Protein AF-A0A662X1Y0-F1 (afdb_monomer_lite)

Secondary structure (DSSP, 8-state):
--PPP------TT-EETTEE-----S---GGGGSEEEETTTTSEEEEPTTEE-B-SSSSBP-SS----S--EESS---S-STTTGGGGSEEE--TTT--EEEPTTEESTTS-EE-

Radius of gyration: 18.12 Å; chains: 1; bounding box: 35×52×48 Å

Sequence (115 aa):
MSDGSSTLVAGGGDAIGEIVSVDGTKESEDCSGRGYCEEINFGRCDCFLGYTNSDGNGGASTFQFNRGDCGALSRIPVACLGDLQCSGHGTCSSDPSYRCACAEGWRSGDCSERI

Structure (mmCIF, N/CA/C/O backbone):
data_AF-A0A662X1Y0-F1
#
_entry.id   AF-A0A662X1Y0-F1
#
loop_
_atom_site.group_PDB
_atom_site.id
_atom_site.type_symbol
_atom_site.label_atom_id
_atom_site.label_alt_id
_atom_site.label_comp_id
_atom_site.label_asym_id
_atom_site.label_entity_id
_atom_site.label_seq_id
_atom_site.pdbx_PDB_ins_code
_atom_site.Cartn_x
_atom_site.Cartn_y
_atom_site.Cartn_z
_atom_site.occupancy
_atom_site.B_iso_or_equiv
_atom_site.auth_seq_id
_atom_site.auth_comp_id
_atom_site.auth_asym_id
_atom_site.auth_atom_id
_atom_site.pdbx_PDB_model_num
ATOM 1 N N . MET A 1 1 ? 13.391 39.565 -30.700 1.00 47.72 1 MET A N 1
ATOM 2 C CA . MET A 1 1 ? 12.341 38.579 -31.014 1.00 47.72 1 MET A CA 1
ATOM 3 C C . MET A 1 1 ? 12.452 37.534 -29.922 1.00 47.72 1 MET A C 1
ATOM 5 O O . MET A 1 1 ? 13.558 37.056 -29.726 1.00 47.72 1 MET A O 1
ATOM 9 N N . SER A 1 2 ? 11.419 37.340 -29.100 1.00 61.81 2 SER A N 1
ATOM 10 C CA . SER A 1 2 ? 11.468 36.314 -28.050 1.00 61.81 2 SER A CA 1
ATOM 11 C C . SER A 1 2 ? 11.151 34.976 -28.690 1.00 61.81 2 SER A C 1
ATOM 13 O O . SER A 1 2 ? 10.037 34.791 -29.178 1.00 61.81 2 SER A O 1
ATOM 15 N N . ASP A 1 3 ? 12.126 34.078 -28.705 1.00 68.12 3 ASP A N 1
ATOM 16 C CA . ASP A 1 3 ? 11.919 32.702 -29.130 1.00 68.12 3 ASP A CA 1
ATOM 17 C C . ASP A 1 3 ? 10.985 32.026 -28.115 1.00 68.12 3 ASP A C 1
ATOM 19 O O . ASP A 1 3 ? 11.250 32.006 -26.911 1.00 68.12 3 ASP A O 1
ATOM 23 N N . GLY A 1 4 ? 9.828 31.560 -28.586 1.00 71.69 4 GLY A N 1
ATOM 24 C CA . GLY A 1 4 ? 8.865 30.839 -27.758 1.00 71.69 4 GLY A CA 1
ATOM 25 C C . GLY A 1 4 ? 9.399 29.460 -27.370 1.00 71.69 4 GLY A C 1
ATOM 26 O O . GLY A 1 4 ? 10.034 28.786 -28.179 1.00 71.69 4 GLY A O 1
ATOM 27 N N . SER A 1 5 ? 9.125 29.028 -26.139 1.00 78.31 5 SER A N 1
ATOM 28 C CA . SER A 1 5 ? 9.441 27.670 -25.684 1.00 78.31 5 SER A CA 1
ATOM 29 C C . SER A 1 5 ? 8.426 26.676 -26.254 1.00 78.31 5 SER A C 1
ATOM 31 O O . SER A 1 5 ? 7.221 26.925 -26.192 1.00 78.31 5 SER A O 1
ATOM 33 N N . SER A 1 6 ? 8.903 25.563 -26.814 1.00 78.81 6 SER A N 1
ATOM 34 C CA . SER A 1 6 ? 8.059 24.489 -27.345 1.00 78.81 6 SER A CA 1
ATOM 35 C C . SER A 1 6 ? 8.061 23.308 -26.376 1.00 78.81 6 SER A C 1
ATOM 37 O O . SER A 1 6 ? 9.122 22.842 -25.963 1.00 78.81 6 SER A O 1
ATOM 39 N N . THR A 1 7 ? 6.874 22.843 -25.989 1.00 79.56 7 THR A N 1
ATOM 40 C CA . THR A 1 7 ? 6.673 21.710 -25.081 1.00 79.56 7 THR A CA 1
ATOM 41 C C . THR A 1 7 ? 6.180 20.497 -25.860 1.00 79.56 7 THR A C 1
ATOM 43 O O . THR A 1 7 ? 5.245 20.586 -26.652 1.00 79.56 7 THR A O 1
ATOM 46 N N . LEU A 1 8 ? 6.810 19.349 -25.621 1.00 76.94 8 LEU A N 1
ATOM 47 C CA . LEU A 1 8 ? 6.406 18.056 -26.168 1.00 76.94 8 LEU A CA 1
ATOM 48 C C . LEU A 1 8 ? 5.824 17.227 -25.022 1.00 76.94 8 LEU A C 1
ATOM 50 O O . LEU A 1 8 ? 6.455 17.099 -23.974 1.00 76.94 8 LEU A O 1
ATOM 54 N N . VAL A 1 9 ? 4.616 16.699 -25.211 1.00 78.69 9 VAL A N 1
ATOM 55 C CA . VAL A 1 9 ? 3.912 15.857 -24.234 1.00 78.69 9 VAL A CA 1
ATOM 56 C C . VAL A 1 9 ? 3.584 14.534 -24.915 1.00 78.69 9 VAL A C 1
ATOM 58 O O . VAL A 1 9 ? 3.039 14.538 -26.015 1.00 78.69 9 VAL A O 1
ATOM 61 N N . ALA A 1 10 ? 3.910 13.423 -24.260 1.00 77.06 10 ALA A N 1
ATOM 62 C CA . ALA A 1 10 ? 3.547 12.073 -24.679 1.00 77.06 10 ALA A CA 1
ATOM 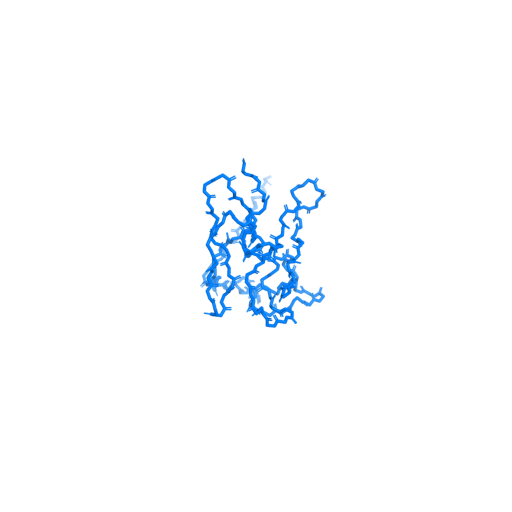63 C C . ALA A 1 10 ? 2.916 11.324 -23.498 1.00 77.06 10 ALA A C 1
ATOM 65 O O . ALA A 1 10 ? 3.269 11.576 -22.345 1.00 77.06 10 ALA A O 1
ATOM 66 N N . GLY A 1 11 ? 1.980 10.420 -23.783 1.00 78.00 11 GLY A N 1
ATOM 67 C CA . GLY A 1 11 ? 1.306 9.573 -22.798 1.00 78.00 11 GLY A CA 1
ATOM 68 C C . GLY A 1 11 ? 0.835 8.269 -23.441 1.00 78.00 11 GLY A C 1
ATOM 69 O O . GLY A 1 11 ? 0.905 8.134 -24.660 1.00 78.00 11 GLY A O 1
ATOM 70 N N . GLY A 1 12 ? 0.383 7.303 -22.639 1.00 73.00 12 GLY A N 1
ATOM 71 C CA . GLY A 1 12 ? -0.149 6.036 -23.153 1.00 73.00 12 GLY A CA 1
ATOM 72 C C . GLY A 1 12 ? 0.884 5.146 -23.851 1.00 73.00 12 GLY A C 1
ATOM 73 O O . GLY A 1 12 ? 0.535 4.426 -24.783 1.00 73.00 12 GLY A O 1
ATOM 74 N N . GLY A 1 13 ? 2.160 5.215 -23.457 1.00 73.19 13 GLY A N 1
ATOM 75 C CA . GLY A 1 13 ? 3.218 4.419 -24.091 1.00 73.19 13 GLY A CA 1
ATOM 76 C C . GLY A 1 13 ? 3.933 5.078 -25.268 1.00 73.19 13 GLY A C 1
ATOM 77 O O . GLY A 1 13 ? 4.867 4.481 -25.802 1.00 73.19 13 GLY A O 1
ATOM 78 N N . ASP A 1 14 ? 3.567 6.303 -25.653 1.00 83.44 14 ASP A N 1
ATOM 79 C CA . ASP A 1 14 ? 4.311 7.034 -26.681 1.00 83.44 14 ASP A CA 1
ATOM 80 C C . ASP A 1 14 ? 5.702 7.459 -26.180 1.00 83.44 14 ASP A C 1
ATOM 82 O O . ASP A 1 14 ? 5.880 7.904 -25.039 1.00 83.44 14 ASP A O 1
ATOM 86 N N . ALA A 1 15 ? 6.699 7.308 -27.055 1.00 81.69 15 ALA A N 1
ATOM 87 C CA . ALA A 1 15 ? 8.098 7.575 -26.750 1.00 81.69 15 ALA A CA 1
ATOM 88 C C . ALA A 1 15 ? 8.457 9.057 -26.934 1.00 81.69 15 ALA A C 1
ATOM 90 O O . ALA A 1 15 ? 8.182 9.659 -27.974 1.00 81.69 15 ALA A O 1
ATOM 91 N N . ILE A 1 16 ? 9.174 9.620 -25.961 1.00 83.62 16 ILE A N 1
ATOM 92 C CA . ILE A 1 16 ? 9.912 10.883 -26.096 1.00 83.62 16 ILE A CA 1
ATOM 93 C C . ILE A 1 16 ? 11.411 10.583 -26.028 1.00 83.62 16 ILE A C 1
ATOM 95 O O . ILE A 1 16 ? 12.000 10.438 -24.957 1.00 83.62 16 ILE A O 1
ATOM 99 N N . GLY A 1 17 ? 12.039 10.442 -27.198 1.00 84.06 17 GLY A N 1
ATOM 100 C CA . GLY A 1 17 ? 13.401 9.914 -27.287 1.00 84.06 17 GLY A CA 1
ATOM 101 C C . GLY A 1 17 ? 13.436 8.430 -26.910 1.00 84.06 17 GLY A C 1
ATOM 102 O O . GLY A 1 17 ? 12.758 7.628 -27.544 1.00 84.06 17 GLY A O 1
ATOM 103 N N . GLU A 1 18 ? 14.218 8.070 -25.888 1.00 80.75 18 GLU A N 1
ATOM 104 C CA . GLU A 1 18 ? 14.336 6.689 -25.374 1.00 80.75 18 GLU A CA 1
ATOM 105 C C . GLU A 1 18 ? 13.395 6.407 -24.185 1.00 80.75 18 GLU A C 1
ATOM 107 O O . GLU A 1 18 ? 13.317 5.287 -23.688 1.00 80.75 18 GLU A O 1
ATOM 112 N N . ILE A 1 19 ? 12.664 7.420 -23.709 1.00 76.88 19 ILE A N 1
ATOM 113 C CA . ILE A 1 19 ? 11.791 7.299 -22.540 1.00 76.88 19 ILE A CA 1
ATOM 114 C C . ILE A 1 19 ? 10.379 6.958 -23.010 1.00 76.88 19 ILE A C 1
ATOM 116 O O . ILE A 1 19 ? 9.783 7.695 -23.797 1.00 76.88 19 ILE A O 1
ATOM 120 N N . VAL A 1 20 ? 9.840 5.859 -22.484 1.00 82.56 20 VAL A N 1
ATOM 121 C CA . VAL A 1 20 ? 8.469 5.400 -22.716 1.00 82.56 20 VAL A CA 1
ATOM 122 C C . VAL A 1 20 ? 7.718 5.417 -21.391 1.00 82.56 20 VAL A C 1
ATOM 124 O O . VAL A 1 20 ? 8.196 4.888 -20.387 1.00 82.56 20 VAL A O 1
ATOM 127 N N . SER A 1 21 ? 6.543 6.044 -21.387 1.00 77.62 21 SER A N 1
ATOM 128 C CA . SER A 1 21 ? 5.631 5.977 -20.244 1.00 77.62 21 SER A CA 1
ATOM 129 C C . SER A 1 21 ? 4.973 4.600 -20.176 1.00 77.62 21 SER A C 1
ATOM 131 O O . SER A 1 21 ? 4.655 4.008 -21.200 1.00 77.62 21 SER A O 1
ATOM 133 N N . VAL A 1 22 ? 4.760 4.077 -18.973 1.00 77.44 22 VAL A N 1
ATOM 134 C CA . VAL A 1 22 ? 3.955 2.869 -18.778 1.00 77.44 22 VAL A CA 1
ATOM 135 C C . VAL A 1 22 ? 2.713 3.274 -18.014 1.00 77.44 22 VAL A C 1
ATOM 137 O O . VAL A 1 22 ? 2.816 3.877 -16.943 1.00 77.44 22 VAL A O 1
ATOM 140 N N . ASP A 1 23 ? 1.548 2.948 -18.565 1.00 74.50 23 ASP A N 1
ATOM 141 C CA . ASP A 1 23 ? 0.290 3.207 -17.884 1.00 74.50 23 ASP A CA 1
ATOM 142 C C . ASP A 1 23 ? 0.205 2.349 -16.618 1.00 74.50 23 ASP A C 1
ATOM 144 O O . ASP A 1 23 ? 0.332 1.120 -16.644 1.00 74.50 23 ASP A O 1
ATOM 148 N N . GLY A 1 24 ? -0.006 3.018 -15.486 1.00 70.19 24 GLY A N 1
ATOM 149 C CA . GLY A 1 24 ? -0.244 2.350 -14.218 1.00 70.19 24 GLY A CA 1
ATOM 150 C C . GLY A 1 24 ? -1.576 1.608 -14.258 1.00 70.19 24 GLY A C 1
ATOM 151 O O . GLY A 1 24 ? -2.614 2.184 -14.564 1.00 70.19 24 GLY A O 1
ATOM 152 N N . THR A 1 25 ? -1.565 0.327 -13.903 1.00 69.88 25 THR A N 1
ATOM 153 C CA . THR A 1 25 ? -2.779 -0.504 -13.802 1.00 69.88 25 THR A CA 1
ATOM 154 C C . THR A 1 25 ? -3.384 -0.515 -12.398 1.00 69.88 25 THR A C 1
ATOM 156 O O . THR A 1 25 ? -4.369 -1.207 -12.152 1.00 69.88 25 THR A O 1
ATOM 159 N N . LYS A 1 26 ? -2.775 0.217 -11.459 1.00 70.62 26 LYS A N 1
ATOM 160 C CA . LYS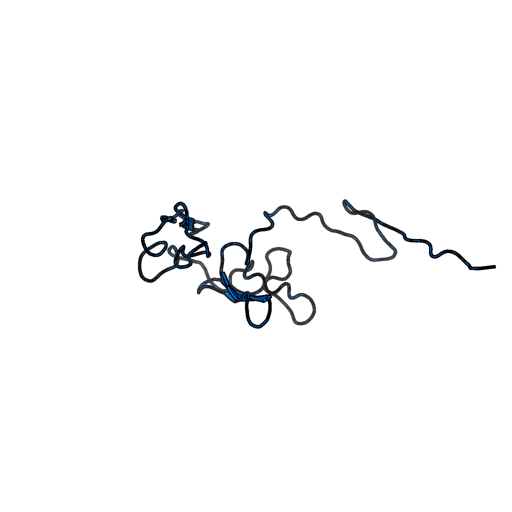 A 1 26 ? -3.112 0.203 -10.034 1.00 70.62 26 LYS A CA 1
ATOM 161 C C . LYS A 1 26 ? -3.676 1.545 -9.591 1.00 70.62 26 LYS A C 1
ATOM 163 O O . LYS A 1 26 ? -3.336 2.585 -10.150 1.00 70.62 26 LYS A O 1
ATOM 168 N N . GLU A 1 27 ? -4.524 1.497 -8.571 1.00 67.56 27 GLU A N 1
ATOM 169 C CA . GLU A 1 27 ? -5.107 2.685 -7.956 1.00 67.56 27 GLU A CA 1
ATOM 170 C C . GLU A 1 27 ? -4.034 3.612 -7.356 1.00 67.56 27 GLU A C 1
ATOM 172 O O . GLU A 1 27 ? -3.059 3.163 -6.749 1.00 67.56 27 GLU A O 1
ATOM 177 N N . SER A 1 28 ? -4.209 4.924 -7.548 1.00 71.88 28 SER A N 1
ATOM 178 C CA . SER A 1 28 ? -3.371 5.953 -6.926 1.00 71.88 28 SER A CA 1
ATOM 179 C C . SER A 1 28 ? -3.872 6.213 -5.507 1.00 71.88 28 SER A C 1
ATOM 181 O O . SER A 1 28 ? -4.535 7.215 -5.254 1.00 71.88 28 SER A O 1
ATOM 183 N N . GLU A 1 29 ? -3.608 5.270 -4.609 1.00 79.94 29 GLU A N 1
ATOM 184 C CA . GLU A 1 29 ? -3.949 5.363 -3.188 1.00 79.94 29 GLU A CA 1
ATOM 185 C C . GLU A 1 29 ? -2.749 5.869 -2.375 1.00 79.94 29 GLU A C 1
ATOM 187 O O . GLU A 1 29 ? -1.603 5.492 -2.648 1.00 79.94 29 GLU A O 1
ATOM 192 N N . ASP A 1 30 ? -3.010 6.694 -1.358 1.00 84.06 30 ASP A N 1
ATOM 193 C CA . ASP A 1 30 ? -1.972 7.213 -0.467 1.00 84.06 30 ASP A CA 1
ATOM 194 C C . ASP A 1 30 ? -1.205 6.066 0.191 1.00 84.06 30 ASP A C 1
ATOM 196 O O . ASP A 1 30 ? -1.783 5.153 0.788 1.00 84.06 30 ASP A O 1
ATOM 200 N N . CYS A 1 31 ? 0.121 6.085 0.035 1.00 87.38 31 CYS A N 1
ATOM 201 C CA . CYS A 1 31 ? 1.010 5.029 0.520 1.00 87.38 31 CYS A CA 1
ATOM 202 C C . CYS A 1 31 ? 0.560 3.610 0.134 1.00 87.38 31 CYS A C 1
ATOM 204 O O . CYS A 1 31 ? 0.789 2.653 0.878 1.00 87.38 31 CYS A O 1
ATOM 206 N N . SER A 1 32 ? -0.119 3.468 -1.012 1.00 87.00 32 SER A N 1
ATOM 207 C CA . SER A 1 32 ? -0.709 2.217 -1.506 1.00 87.00 32 SER A CA 1
ATOM 208 C C . SER A 1 32 ? -1.697 1.535 -0.537 1.00 87.00 32 SER A C 1
ATOM 210 O O . SER A 1 32 ? -1.926 0.318 -0.659 1.00 87.00 32 SER A O 1
ATOM 212 N N . GLY A 1 33 ? -2.220 2.274 0.453 1.00 83.81 33 GLY A N 1
ATOM 213 C CA . GLY A 1 33 ? -3.003 1.741 1.577 1.00 83.81 33 GLY A CA 1
ATOM 214 C C . GLY A 1 33 ? -2.186 0.841 2.513 1.00 83.81 33 GLY A C 1
ATOM 215 O O . GLY A 1 33 ? -2.725 -0.033 3.189 1.00 83.81 33 GLY A O 1
ATOM 216 N N . ARG A 1 34 ? -0.855 0.970 2.472 1.00 87.44 34 ARG A N 1
ATOM 217 C CA . ARG A 1 34 ? 0.134 0.051 3.066 1.00 87.44 34 ARG A CA 1
ATOM 218 C C . ARG A 1 34 ? 1.176 0.776 3.918 1.00 87.44 34 ARG A C 1
ATOM 220 O O . ARG A 1 34 ? 2.178 0.176 4.310 1.00 87.44 34 ARG A O 1
ATOM 227 N N . GLY A 1 35 ? 0.911 2.027 4.270 1.00 87.75 35 GLY A N 1
ATOM 228 C CA . GLY A 1 35 ? 1.700 2.785 5.230 1.00 87.75 35 GLY A CA 1
ATOM 229 C C . GLY A 1 35 ? 0.939 3.973 5.800 1.00 87.75 35 GLY A C 1
ATOM 230 O O . GLY A 1 35 ? -0.169 4.285 5.357 1.00 87.75 35 GLY A O 1
ATOM 231 N N . TYR A 1 36 ? 1.570 4.637 6.759 1.00 87.12 36 TYR A N 1
ATOM 232 C CA . TYR A 1 36 ? 1.154 5.938 7.264 1.00 87.12 36 TYR A CA 1
ATOM 233 C C . TYR A 1 36 ? 1.741 7.041 6.391 1.00 87.12 36 TYR A C 1
ATOM 235 O O . TYR A 1 36 ? 2.943 7.043 6.129 1.00 87.12 36 TYR A O 1
ATOM 243 N N . CYS A 1 37 ? 0.918 7.997 5.969 1.00 85.00 37 CYS A N 1
ATOM 244 C CA . CYS A 1 37 ? 1.410 9.195 5.299 1.00 85.00 37 CYS A CA 1
ATOM 245 C C . CYS A 1 37 ? 1.762 10.251 6.354 1.00 85.00 37 CYS A C 1
ATOM 247 O O . CYS A 1 37 ? 0.873 10.821 6.989 1.00 85.00 37 CYS A O 1
ATOM 249 N N . GLU A 1 38 ? 3.053 10.517 6.564 1.00 79.75 38 GLU A N 1
ATOM 250 C CA . GLU A 1 38 ? 3.487 11.613 7.437 1.00 79.75 38 GLU A CA 1
ATOM 251 C C . GLU A 1 38 ? 3.436 12.954 6.686 1.00 79.75 38 GLU A C 1
ATOM 253 O O . GLU A 1 38 ? 4.415 13.407 6.083 1.00 79.75 38 GLU A O 1
ATOM 258 N N . GLU A 1 39 ? 2.276 13.615 6.749 1.00 70.56 39 GLU A N 1
ATOM 259 C CA . GLU A 1 39 ? 2.021 14.901 6.076 1.00 70.56 39 GLU A CA 1
ATOM 260 C C . GLU A 1 39 ? 2.942 16.038 6.559 1.00 70.56 39 GLU A C 1
ATOM 262 O O . GLU A 1 39 ? 3.259 16.943 5.792 1.00 70.56 39 GLU A O 1
ATOM 267 N N . ILE A 1 40 ? 3.386 16.014 7.823 1.00 61.16 40 ILE A N 1
ATOM 268 C CA . ILE A 1 40 ? 3.953 17.205 8.482 1.00 61.16 40 ILE A CA 1
ATOM 269 C C . ILE A 1 40 ? 5.458 17.393 8.232 1.00 61.16 40 ILE A C 1
ATOM 271 O O . ILE A 1 40 ? 5.924 18.530 8.204 1.00 61.16 40 ILE A O 1
ATOM 275 N N . ASN A 1 41 ? 6.238 16.321 8.056 1.00 57.72 41 ASN A N 1
ATOM 276 C CA . ASN A 1 41 ? 7.702 16.447 8.021 1.00 57.72 41 ASN A CA 1
ATOM 277 C C . ASN A 1 41 ? 8.315 16.267 6.628 1.00 57.72 41 ASN A C 1
ATOM 279 O O . ASN A 1 41 ? 9.201 17.035 6.261 1.00 57.72 41 ASN A O 1
ATOM 283 N N . PHE A 1 42 ? 7.877 15.270 5.850 1.00 63.97 42 PHE A N 1
ATOM 284 C CA . PHE A 1 42 ? 8.583 14.902 4.613 1.00 63.97 42 PHE A CA 1
ATOM 285 C C . PHE A 1 42 ? 7.685 14.444 3.457 1.00 63.97 42 PHE A C 1
ATOM 287 O O . PHE A 1 42 ? 8.214 14.227 2.369 1.00 63.97 42 PHE A O 1
ATOM 294 N N . GLY A 1 43 ? 6.367 14.286 3.659 1.00 71.38 43 GLY A N 1
ATOM 295 C CA . GLY A 1 43 ? 5.490 13.701 2.636 1.00 71.38 43 GLY A CA 1
ATOM 296 C C . GLY A 1 43 ? 5.932 12.285 2.260 1.00 71.38 43 GLY A C 1
ATOM 297 O O . GLY A 1 43 ? 6.005 11.943 1.082 1.00 71.38 43 GLY A O 1
ATOM 298 N N . ARG A 1 44 ? 6.328 11.49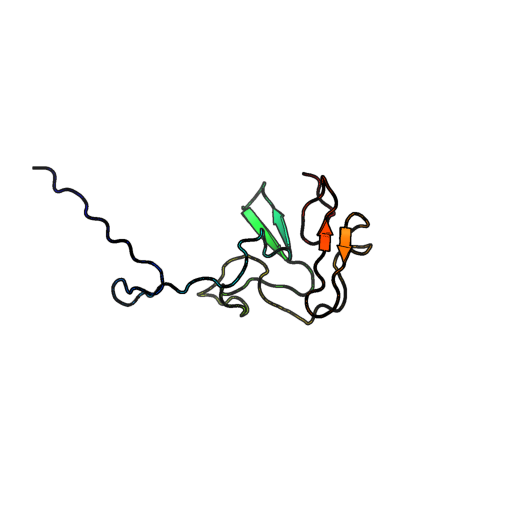4 3.264 1.00 81.19 44 ARG A N 1
ATOM 299 C CA . ARG A 1 44 ? 6.856 10.138 3.097 1.00 81.19 44 ARG A CA 1
ATOM 300 C C . ARG A 1 44 ? 5.869 9.123 3.664 1.00 81.19 44 ARG A C 1
ATOM 302 O O . ARG A 1 44 ? 5.119 9.419 4.590 1.00 81.19 44 ARG A O 1
ATOM 309 N N . CYS A 1 45 ? 5.895 7.923 3.103 1.00 88.06 45 CYS A N 1
ATOM 310 C CA . CYS A 1 45 ? 5.152 6.793 3.626 1.00 88.06 45 CYS A CA 1
ATOM 311 C C . CYS A 1 45 ? 5.99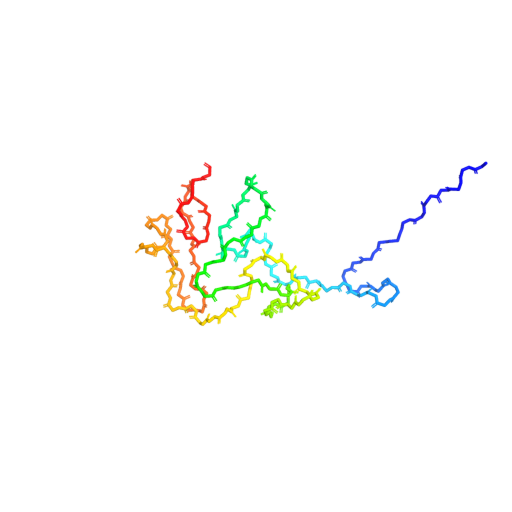7 5.994 4.615 1.00 88.06 45 CYS A C 1
ATOM 313 O O . CYS A 1 45 ? 7.091 5.539 4.273 1.00 88.06 45 CYS A O 1
ATOM 315 N N . ASP A 1 46 ? 5.473 5.799 5.821 1.00 88.38 46 ASP A N 1
ATOM 316 C CA . ASP A 1 46 ? 6.031 4.864 6.789 1.00 88.38 46 ASP A CA 1
ATOM 317 C C . ASP A 1 46 ? 5.335 3.510 6.635 1.00 88.38 46 ASP A C 1
ATOM 319 O O . ASP A 1 46 ? 4.132 3.373 6.869 1.00 88.38 46 ASP A O 1
ATOM 323 N N . CYS A 1 47 ? 6.069 2.520 6.132 1.00 88.25 47 CYS A N 1
ATOM 324 C CA . CYS A 1 47 ? 5.463 1.283 5.661 1.00 88.25 47 CYS A CA 1
ATOM 325 C C . CYS A 1 47 ? 5.068 0.364 6.803 1.00 88.25 47 CYS A C 1
ATOM 327 O O . CYS A 1 47 ? 5.849 0.063 7.707 1.00 88.25 47 CYS A O 1
ATOM 329 N N . PHE A 1 48 ? 3.872 -0.196 6.679 1.00 86.50 48 PHE A N 1
ATOM 330 C CA . PHE A 1 48 ? 3.437 -1.245 7.570 1.00 86.50 48 PHE A CA 1
ATOM 331 C C . PHE A 1 48 ? 4.272 -2.512 7.406 1.00 86.50 48 PHE A C 1
ATOM 333 O O . PHE A 1 48 ? 4.823 -2.832 6.348 1.00 86.50 48 PHE A O 1
ATOM 340 N N . LEU A 1 49 ? 4.316 -3.288 8.480 1.00 84.25 49 LEU A N 1
ATOM 341 C CA . LEU A 1 49 ? 5.049 -4.535 8.533 1.00 84.25 49 LEU A CA 1
ATOM 342 C C . LEU A 1 49 ? 4.514 -5.531 7.487 1.00 84.25 49 LEU A C 1
ATOM 344 O O . LEU A 1 49 ? 3.358 -5.937 7.544 1.00 84.25 49 LEU A O 1
ATOM 348 N N . GLY A 1 50 ? 5.361 -5.974 6.555 1.00 84.56 50 GLY A N 1
ATOM 349 C CA . GLY A 1 50 ? 4.890 -6.703 5.365 1.00 84.56 50 GLY A CA 1
ATOM 350 C C . GLY A 1 50 ? 5.212 -5.997 4.060 1.00 84.56 50 GLY A C 1
ATOM 351 O O . GLY A 1 50 ? 5.379 -6.645 3.029 1.00 84.56 50 GLY A O 1
ATOM 352 N N . TYR A 1 51 ? 5.361 -4.678 4.126 1.00 88.69 51 TYR A N 1
ATOM 353 C CA . TYR A 1 51 ? 5.476 -3.818 2.966 1.00 88.69 51 TYR A CA 1
ATOM 354 C C . TYR A 1 51 ? 6.810 -3.076 2.949 1.00 88.69 51 TYR A C 1
ATOM 356 O O . TYR A 1 51 ? 7.537 -3.025 3.943 1.00 88.69 51 TYR A O 1
ATOM 364 N N . THR A 1 52 ? 7.181 -2.578 1.778 1.00 90.56 52 THR A N 1
ATOM 365 C CA . THR A 1 52 ? 8.370 -1.756 1.561 1.00 90.56 52 THR A CA 1
ATOM 366 C C . THR A 1 52 ? 8.175 -0.876 0.333 1.00 90.56 52 THR A C 1
ATOM 368 O O . THR A 1 52 ? 7.222 -1.052 -0.432 1.00 90.56 52 THR A O 1
ATOM 371 N N . ASN A 1 53 ? 9.074 0.085 0.151 1.00 90.50 53 ASN A N 1
ATOM 372 C CA . ASN A 1 53 ? 9.053 0.995 -0.983 1.00 90.50 53 ASN A CA 1
ATOM 373 C C . ASN A 1 53 ? 9.087 0.218 -2.293 1.00 90.50 53 ASN A C 1
ATOM 375 O O . ASN A 1 53 ? 9.832 -0.758 -2.419 1.00 90.50 53 ASN A O 1
ATOM 379 N N . SER A 1 54 ? 8.289 0.658 -3.263 1.00 89.56 54 SER A N 1
ATOM 380 C CA . SER A 1 54 ? 8.238 0.011 -4.565 1.00 89.56 54 SER A CA 1
ATOM 381 C C . SER A 1 54 ? 9.043 0.753 -5.627 1.00 89.56 54 SER A C 1
ATOM 383 O O . SER A 1 54 ? 9.368 1.938 -5.499 1.00 89.56 54 SER A O 1
ATOM 385 N N . ASP A 1 55 ? 9.349 0.026 -6.695 1.00 88.19 55 ASP A N 1
ATOM 386 C CA . ASP A 1 55 ? 9.839 0.563 -7.964 1.00 88.19 55 ASP A CA 1
ATOM 387 C C . ASP A 1 55 ? 8.712 1.157 -8.839 1.00 88.19 55 ASP A C 1
ATOM 389 O O . ASP A 1 55 ? 8.964 1.585 -9.962 1.00 88.19 55 ASP A O 1
ATOM 393 N N . GLY A 1 56 ? 7.466 1.185 -8.345 1.00 81.38 56 GLY A N 1
ATOM 394 C CA . GLY A 1 56 ? 6.279 1.602 -9.095 1.00 81.38 56 GLY A CA 1
ATOM 395 C C . GLY A 1 56 ? 5.697 0.528 -10.022 1.00 81.38 56 GLY A C 1
ATOM 396 O O . GLY A 1 56 ? 4.596 0.712 -10.535 1.00 81.38 56 GLY A O 1
ATOM 397 N N . ASN A 1 57 ? 6.367 -0.616 -10.189 1.00 80.25 57 ASN A N 1
ATOM 398 C CA . ASN A 1 57 ? 5.944 -1.716 -11.059 1.00 80.25 57 ASN A CA 1
ATOM 399 C C . ASN A 1 57 ? 5.651 -3.018 -10.284 1.00 80.25 57 ASN A C 1
ATOM 401 O O . ASN A 1 57 ? 5.535 -4.101 -10.854 1.00 80.25 57 ASN A O 1
ATOM 405 N N . GLY A 1 58 ? 5.482 -2.915 -8.961 1.00 75.19 58 GLY A N 1
ATOM 406 C CA . GLY A 1 58 ? 5.184 -4.040 -8.069 1.00 75.19 58 GLY A CA 1
ATOM 407 C C . GLY A 1 58 ? 6.413 -4.776 -7.531 1.00 75.19 58 GLY A C 1
ATOM 408 O O . GLY A 1 58 ? 6.240 -5.708 -6.745 1.00 75.19 58 GLY A O 1
ATOM 409 N N . GLY A 1 59 ? 7.620 -4.356 -7.911 1.00 86.06 59 GLY A N 1
ATOM 410 C CA . GLY A 1 59 ? 8.877 -4.803 -7.324 1.00 86.06 59 GLY A CA 1
ATOM 411 C C . GLY A 1 59 ? 9.303 -3.923 -6.149 1.00 86.06 59 GLY A C 1
ATOM 412 O O . GLY A 1 59 ? 8.805 -2.813 -5.963 1.00 86.06 59 GLY A O 1
ATOM 413 N N . ALA A 1 60 ? 10.231 -4.429 -5.335 1.00 90.44 60 ALA A N 1
ATOM 414 C CA . ALA A 1 60 ? 10.868 -3.633 -4.289 1.00 90.44 60 ALA A CA 1
ATOM 415 C C . ALA A 1 60 ? 11.766 -2.546 -4.901 1.00 90.44 60 ALA A C 1
ATOM 417 O O . ALA A 1 60 ? 12.384 -2.750 -5.946 1.00 90.44 60 ALA A O 1
ATOM 418 N N . SER A 1 61 ? 11.863 -1.402 -4.228 1.00 90.62 61 SER A N 1
ATOM 419 C CA . SER A 1 61 ? 12.669 -0.270 -4.679 1.00 90.62 61 SER A CA 1
ATOM 420 C C . SER A 1 61 ? 14.148 -0.631 -4.829 1.00 90.62 61 SER A C 1
ATOM 422 O O . SER A 1 61 ? 14.696 -1.410 -4.047 1.00 90.62 61 SER A O 1
ATOM 424 N N . THR A 1 62 ? 14.824 0.026 -5.766 1.00 88.75 62 THR A N 1
ATOM 425 C CA . THR A 1 62 ? 16.284 -0.003 -5.929 1.00 88.75 62 THR A CA 1
ATOM 426 C C . THR A 1 62 ? 16.865 1.397 -5.710 1.00 88.75 62 THR A C 1
ATOM 428 O O . THR A 1 62 ? 16.126 2.367 -5.556 1.00 88.75 62 THR A O 1
ATOM 431 N N . PHE A 1 63 ? 18.194 1.542 -5.748 1.00 83.38 63 PHE A N 1
ATOM 432 C CA . PHE A 1 63 ? 18.839 2.864 -5.691 1.00 83.38 63 PHE A CA 1
ATOM 433 C C . PHE A 1 63 ? 18.411 3.815 -6.820 1.00 83.38 63 PHE A C 1
ATOM 435 O O . PHE A 1 63 ? 18.508 5.025 -6.656 1.00 83.38 63 PHE A O 1
ATOM 442 N N . GLN A 1 64 ? 17.968 3.277 -7.959 1.00 83.69 64 GLN A N 1
ATOM 443 C CA . GLN A 1 64 ? 17.576 4.058 -9.137 1.00 83.69 64 GLN A CA 1
ATOM 444 C C . GLN A 1 64 ? 16.060 4.271 -9.218 1.00 83.69 64 GLN A C 1
ATOM 446 O O . GLN A 1 64 ? 15.612 5.265 -9.778 1.00 83.69 64 GLN A O 1
ATOM 451 N N . PHE A 1 65 ? 15.276 3.360 -8.637 1.00 82.75 65 PHE A N 1
ATOM 452 C CA . PHE A 1 65 ? 13.817 3.364 -8.714 1.00 82.75 65 PHE A CA 1
ATOM 453 C C . PHE A 1 65 ? 13.232 3.223 -7.312 1.00 82.75 65 PHE A C 1
ATOM 455 O O . PHE A 1 65 ? 13.174 2.121 -6.765 1.00 82.75 65 PHE A O 1
ATOM 462 N N . ASN A 1 66 ? 12.828 4.345 -6.720 1.00 86.75 66 ASN A N 1
ATOM 463 C CA . ASN A 1 66 ? 12.218 4.387 -5.397 1.00 86.75 66 ASN A CA 1
ATOM 464 C C . ASN A 1 66 ? 11.072 5.398 -5.389 1.00 86.75 66 ASN A C 1
ATOM 466 O O . ASN A 1 66 ? 11.300 6.603 -5.472 1.00 86.75 66 ASN A O 1
ATOM 470 N N . ARG A 1 67 ? 9.844 4.885 -5.296 1.00 85.75 67 ARG A N 1
ATOM 471 C CA . ARG A 1 67 ? 8.627 5.701 -5.271 1.00 85.75 67 ARG A CA 1
ATOM 472 C C . ARG A 1 67 ? 8.219 6.131 -3.861 1.00 85.75 67 ARG A C 1
ATOM 474 O O . ARG A 1 67 ? 7.427 7.053 -3.726 1.00 85.75 67 ARG A O 1
ATOM 481 N N . GLY A 1 68 ? 8.765 5.486 -2.827 1.00 87.06 68 GLY A N 1
ATOM 482 C CA . GLY A 1 68 ? 8.466 5.810 -1.431 1.00 87.06 68 GLY A CA 1
ATOM 483 C C . GLY A 1 68 ? 7.017 5.534 -1.018 1.00 87.06 68 GLY A C 1
ATOM 484 O O . GLY A 1 68 ? 6.493 6.268 -0.192 1.00 87.06 68 GLY A O 1
ATOM 485 N N . ASP A 1 69 ? 6.358 4.537 -1.620 1.00 87.00 69 ASP A N 1
ATOM 486 C CA . ASP A 1 69 ? 4.895 4.371 -1.594 1.00 87.00 69 ASP A CA 1
ATOM 487 C C . ASP A 1 69 ? 4.393 3.091 -0.908 1.00 87.00 69 ASP A C 1
ATOM 489 O O . ASP A 1 69 ? 3.209 2.775 -1.010 1.00 87.00 69 ASP A O 1
ATOM 493 N N . CYS A 1 70 ? 5.269 2.313 -0.265 1.00 88.94 70 CYS A N 1
ATOM 494 C CA . CYS A 1 70 ? 4.921 1.039 0.384 1.00 88.94 70 CYS A CA 1
ATOM 495 C C . CYS A 1 70 ? 4.203 0.014 -0.523 1.00 88.94 70 CYS A C 1
ATOM 497 O O . CYS A 1 70 ? 3.527 -0.901 -0.045 1.00 88.94 70 CYS A O 1
ATOM 499 N N . GLY A 1 71 ? 4.339 0.151 -1.846 1.00 87.88 71 GLY A N 1
ATOM 500 C CA . GLY A 1 71 ? 3.617 -0.667 -2.820 1.00 87.88 71 GLY A CA 1
ATOM 501 C C . GLY A 1 71 ? 4.162 -2.089 -2.992 1.00 87.88 71 GLY A C 1
ATOM 502 O O . GLY A 1 71 ? 3.492 -2.929 -3.599 1.00 87.88 71 GLY A O 1
ATOM 503 N N . ALA A 1 72 ? 5.356 -2.383 -2.467 1.00 89.38 72 ALA A N 1
ATOM 504 C CA . ALA A 1 72 ? 6.027 -3.670 -2.621 1.00 89.38 72 ALA A CA 1
ATOM 505 C C . ALA A 1 72 ? 5.906 -4.535 -1.364 1.00 89.38 72 ALA A C 1
ATOM 507 O O . ALA A 1 72 ? 5.808 -4.031 -0.248 1.00 89.38 72 ALA A O 1
ATOM 508 N N . LEU A 1 73 ? 5.942 -5.856 -1.540 1.00 86.69 73 LEU A N 1
ATOM 509 C CA . LEU A 1 73 ? 5.971 -6.805 -0.428 1.00 86.69 73 LEU A CA 1
ATOM 510 C C . LEU A 1 73 ? 7.415 -7.005 0.043 1.00 86.69 73 LEU A C 1
ATOM 512 O O . LEU A 1 73 ? 8.268 -7.415 -0.741 1.00 86.69 73 LEU A O 1
ATOM 516 N N . SER A 1 74 ? 7.685 -6.762 1.326 1.00 86.19 74 SER A N 1
ATOM 517 C CA . SER A 1 74 ? 8.930 -7.204 1.976 1.00 86.19 74 SER A CA 1
ATOM 518 C C . SER A 1 74 ? 8.813 -8.628 2.516 1.00 86.19 74 SER A C 1
ATOM 520 O O . SER A 1 74 ? 9.805 -9.346 2.627 1.00 86.19 74 SER A O 1
ATOM 522 N N . ARG A 1 75 ? 7.589 -9.048 2.842 1.00 81.69 75 ARG A N 1
ATOM 523 C CA . ARG A 1 75 ? 7.227 -10.399 3.278 1.00 81.69 75 ARG A CA 1
ATOM 524 C C . ARG A 1 75 ? 5.737 -10.629 3.022 1.00 81.69 75 ARG A C 1
ATOM 526 O O . ARG A 1 75 ? 4.998 -9.684 2.769 1.00 81.69 75 ARG A O 1
ATOM 533 N N . ILE A 1 76 ? 5.292 -11.879 3.109 1.00 76.50 76 ILE A N 1
ATOM 534 C CA . ILE A 1 76 ? 3.877 -12.223 2.926 1.00 76.50 76 ILE A CA 1
ATOM 535 C C . ILE A 1 76 ? 3.074 -11.654 4.113 1.00 76.50 76 ILE A C 1
ATOM 537 O O . ILE A 1 76 ? 3.385 -12.000 5.260 1.00 76.50 76 ILE A O 1
ATOM 541 N N . PRO A 1 77 ? 2.076 -10.780 3.884 1.00 72.12 77 PRO A N 1
ATOM 542 C CA . PRO A 1 77 ? 1.150 -10.371 4.930 1.00 72.12 77 PRO A CA 1
ATOM 543 C C . PRO A 1 77 ? 0.300 -11.584 5.314 1.00 72.12 77 PRO A C 1
ATOM 545 O O . PRO A 1 77 ? -0.170 -12.303 4.442 1.00 72.12 77 PRO A O 1
ATOM 548 N N . VAL A 1 78 ? 0.128 -11.838 6.611 1.00 79.19 78 VAL A N 1
ATOM 549 C CA . VAL A 1 78 ? -0.660 -12.985 7.113 1.00 79.19 78 VAL A CA 1
ATOM 550 C C . VAL A 1 78 ? -1.949 -12.556 7.819 1.00 79.19 78 VAL A C 1
ATOM 552 O O . VAL A 1 78 ? -2.759 -13.399 8.196 1.00 79.19 78 VAL A O 1
ATOM 555 N N . ALA A 1 79 ? -2.128 -11.249 8.018 1.00 83.38 79 ALA A N 1
ATOM 556 C CA . ALA A 1 79 ? -3.280 -10.635 8.664 1.00 83.38 79 ALA A CA 1
ATOM 557 C C . ALA A 1 79 ? -3.348 -9.141 8.313 1.00 83.38 79 ALA A C 1
ATOM 559 O O . ALA A 1 79 ? -2.350 -8.559 7.876 1.00 83.38 79 ALA A O 1
ATOM 560 N N . CYS A 1 80 ? -4.513 -8.529 8.542 1.00 87.31 80 CYS A N 1
ATOM 561 C CA . CYS A 1 80 ? -4.649 -7.077 8.492 1.00 87.31 80 CYS A CA 1
ATOM 562 C C . CYS A 1 80 ? -3.876 -6.390 9.615 1.00 87.31 80 CYS A C 1
ATOM 564 O O . CYS A 1 80 ? -3.567 -6.978 10.650 1.00 87.31 80 CYS A O 1
ATOM 566 N N . LEU A 1 81 ? -3.587 -5.123 9.364 1.00 84.44 81 LEU A N 1
ATOM 567 C CA . LEU A 1 81 ? -2.729 -4.274 10.172 1.00 84.44 81 LEU A CA 1
ATOM 568 C C . LEU A 1 81 ? -3.487 -3.681 11.376 1.00 84.44 81 LEU A C 1
ATOM 570 O O . LEU A 1 81 ? -4.722 -3.657 11.382 1.00 84.44 81 LEU A O 1
ATOM 574 N N . GLY A 1 82 ? -2.729 -3.210 12.372 1.00 79.12 82 GLY A N 1
ATOM 575 C CA . GLY A 1 82 ? -3.225 -2.650 13.639 1.00 79.12 82 GLY A CA 1
ATOM 576 C C . GLY A 1 82 ? -3.065 -3.595 14.843 1.00 79.12 82 GLY A C 1
ATOM 577 O O . GLY A 1 82 ? -2.951 -4.810 14.676 1.00 79.12 82 GLY A O 1
ATOM 578 N N . ASP A 1 83 ? -3.055 -3.038 16.063 1.00 74.88 83 ASP A N 1
ATOM 579 C CA . ASP A 1 83 ? -3.042 -3.809 17.329 1.00 74.88 83 ASP A CA 1
ATOM 580 C C . ASP A 1 83 ? -4.317 -4.657 17.494 1.00 74.88 83 ASP A C 1
ATOM 582 O O . ASP A 1 83 ? -4.296 -5.782 17.998 1.00 74.88 83 ASP A O 1
ATOM 586 N N . LEU A 1 84 ? -5.434 -4.110 17.013 1.00 83.56 84 LEU A N 1
ATOM 587 C CA . LEU A 1 84 ? -6.658 -4.822 16.669 1.00 83.56 84 LEU A CA 1
ATOM 588 C C . LEU A 1 84 ? -6.836 -4.706 15.151 1.00 83.56 84 LEU A C 1
ATOM 590 O O . LEU A 1 84 ? -6.418 -3.711 14.567 1.00 83.56 84 LEU A O 1
ATOM 594 N N . GLN A 1 85 ? -7.460 -5.695 14.505 1.00 87.38 85 GLN A N 1
ATOM 595 C CA . GLN A 1 85 ? -7.678 -5.672 13.051 1.00 87.38 85 GLN A CA 1
ATOM 596 C C . GLN A 1 85 ? -8.321 -4.348 12.616 1.00 87.38 85 GLN A C 1
ATOM 598 O O . GLN A 1 85 ? -9.406 -4.002 13.092 1.00 87.38 85 GLN A O 1
ATOM 603 N N . CYS A 1 86 ? -7.637 -3.616 11.729 1.00 90.19 86 CYS A N 1
ATOM 604 C CA . CYS A 1 86 ? -8.058 -2.300 11.242 1.00 90.19 86 CYS A CA 1
ATOM 605 C C . CYS A 1 86 ? -8.356 -1.309 12.374 1.00 90.19 86 CYS A C 1
ATOM 607 O O . CYS A 1 86 ? -9.313 -0.538 12.295 1.00 90.19 86 CYS A O 1
ATOM 609 N N . SER A 1 87 ? -7.612 -1.428 13.476 1.00 91.62 87 SER A N 1
ATOM 610 C CA . SER A 1 87 ? -7.754 -0.637 14.698 1.00 91.62 87 SER A CA 1
ATOM 611 C C . SER A 1 87 ? -9.180 -0.620 15.274 1.00 91.62 87 SER A C 1
ATOM 613 O O . SER A 1 87 ? -9.541 0.266 16.038 1.00 91.62 87 SER A O 1
ATOM 615 N N . GLY A 1 88 ? -10.018 -1.610 14.929 1.00 92.12 88 GLY A N 1
ATOM 616 C CA . GLY A 1 88 ? -11.439 -1.647 15.301 1.00 92.12 88 GLY A CA 1
ATOM 617 C C . GLY A 1 88 ? -12.316 -0.615 14.575 1.00 92.12 88 GLY A C 1
ATOM 618 O O . GLY A 1 88 ? -13.479 -0.424 14.933 1.00 92.12 88 GLY A O 1
ATOM 619 N N . HIS A 1 89 ? -11.774 0.043 13.556 1.00 94.12 89 HIS A N 1
ATOM 620 C CA . HIS A 1 89 ? -12.390 1.144 12.821 1.00 94.12 89 HIS A CA 1
ATOM 621 C C . HIS A 1 89 ? -12.548 0.841 11.333 1.00 94.12 89 HIS A C 1
ATOM 623 O O . HIS A 1 89 ? -12.738 1.744 10.524 1.00 94.12 89 HIS A O 1
ATOM 629 N N . GLY A 1 90 ? -12.511 -0.436 10.964 1.00 92.25 90 GLY A N 1
ATOM 630 C CA . GLY A 1 90 ? -12.700 -0.870 9.592 1.00 92.25 90 GLY A CA 1
ATOM 631 C C . GLY A 1 90 ? -12.960 -2.362 9.477 1.00 92.25 90 GLY A C 1
ATOM 632 O O . GLY A 1 90 ? -13.001 -3.095 10.467 1.00 92.25 90 GLY A O 1
ATOM 633 N N . THR A 1 91 ? -13.130 -2.812 8.240 1.00 92.12 91 THR A N 1
ATOM 634 C CA . THR A 1 91 ? -13.277 -4.228 7.899 1.00 92.12 91 THR A CA 1
ATOM 635 C C . THR A 1 91 ? -12.021 -4.743 7.212 1.00 92.12 91 THR A C 1
ATOM 637 O O . THR A 1 91 ? -11.528 -4.122 6.271 1.00 92.12 91 THR A O 1
ATOM 640 N N . CYS A 1 92 ? -11.532 -5.896 7.661 1.00 91.12 92 CYS A N 1
ATOM 641 C CA . CYS A 1 92 ? -10.355 -6.558 7.112 1.00 91.12 92 CYS A CA 1
ATOM 642 C C . CYS A 1 92 ? -10.718 -7.431 5.901 1.00 91.12 92 CYS A C 1
ATOM 644 O O . CYS A 1 92 ? -11.614 -8.273 5.985 1.00 91.12 92 CYS A O 1
ATOM 646 N N . SER A 1 93 ? -10.002 -7.259 4.789 1.00 89.50 93 SER A N 1
ATOM 647 C CA . SER A 1 93 ? -10.040 -8.196 3.659 1.00 89.50 93 SER A CA 1
ATOM 648 C C . SER A 1 93 ? -9.162 -9.424 3.923 1.00 89.50 93 SER A C 1
ATOM 650 O O . SER A 1 93 ? -8.199 -9.372 4.685 1.00 89.50 93 SER A O 1
ATOM 652 N N . SER A 1 94 ? -9.498 -10.549 3.297 1.00 83.94 94 SER A N 1
ATOM 653 C CA . SER A 1 94 ? -8.747 -11.800 3.425 1.00 83.94 94 SER A CA 1
ATOM 654 C C . SER A 1 94 ? -7.513 -11.844 2.510 1.00 83.94 94 SER A C 1
ATOM 656 O O . SER A 1 94 ? -7.175 -10.868 1.834 1.00 83.94 94 SER A O 1
ATOM 658 N N . ASP A 1 95 ? -6.853 -13.006 2.476 1.00 81.25 95 ASP A N 1
ATOM 659 C CA . ASP A 1 95 ? -5.875 -13.352 1.441 1.00 81.25 95 ASP A CA 1
ATOM 660 C C . ASP A 1 95 ? -6.404 -12.999 0.033 1.00 81.25 95 ASP A C 1
ATOM 662 O O . ASP A 1 95 ? -7.599 -13.195 -0.231 1.00 81.25 95 ASP A O 1
ATOM 666 N N . PRO A 1 96 ? -5.554 -12.466 -0.865 1.00 77.06 96 PRO A N 1
ATOM 667 C CA . PRO A 1 96 ? -4.126 -12.162 -0.683 1.00 77.06 96 PRO A CA 1
ATOM 668 C C . PRO A 1 96 ? -3.834 -10.717 -0.244 1.00 77.06 96 PRO A C 1
ATOM 670 O O . PRO A 1 96 ? -2.670 -10.329 -0.130 1.00 77.06 96 PRO A O 1
ATOM 673 N N . SER A 1 97 ? -4.861 -9.880 -0.059 1.00 76.75 97 SER A N 1
ATOM 674 C CA . SER A 1 97 ? -4.676 -8.430 0.066 1.00 76.75 97 SER A CA 1
ATOM 675 C C . SER A 1 97 ? -4.471 -7.940 1.493 1.00 76.75 97 SER A C 1
ATOM 677 O O . SER A 1 97 ? -3.707 -6.994 1.666 1.00 76.75 97 SER A O 1
ATOM 679 N N . TYR A 1 98 ? -5.144 -8.530 2.490 1.00 85.44 98 TYR A N 1
ATOM 680 C CA . TYR A 1 98 ? -5.051 -8.130 3.908 1.00 85.44 98 TYR A CA 1
ATOM 681 C C . TYR A 1 98 ? -5.112 -6.606 4.146 1.00 85.44 98 TYR A C 1
ATOM 683 O O . TYR A 1 98 ? -4.390 -6.043 4.969 1.00 85.44 98 TYR A O 1
ATOM 691 N N . ARG A 1 99 ? -5.973 -5.933 3.380 1.00 85.88 99 ARG A N 1
ATOM 692 C CA . ARG A 1 99 ? -6.242 -4.491 3.426 1.00 85.88 99 ARG A CA 1
ATOM 693 C C . ARG A 1 99 ? -7.443 -4.177 4.306 1.00 85.88 99 ARG A C 1
ATOM 695 O O . ARG A 1 99 ? -8.407 -4.949 4.318 1.00 85.88 99 ARG A O 1
ATOM 702 N N . CYS A 1 100 ? -7.395 -3.025 4.962 1.00 90.25 100 CYS A N 1
ATOM 703 C CA . CYS A 1 100 ? -8.491 -2.480 5.746 1.00 90.25 100 CYS A CA 1
ATOM 704 C C . CYS A 1 100 ? -9.333 -1.503 4.925 1.00 90.25 100 CYS A C 1
ATOM 706 O O . CYS A 1 100 ? -8.796 -0.594 4.302 1.00 90.25 100 CYS A O 1
ATOM 708 N N . ALA A 1 101 ? -10.653 -1.675 4.953 1.00 91.56 101 ALA A N 1
ATOM 709 C CA . ALA A 1 101 ? -11.595 -0.656 4.501 1.00 91.56 101 ALA A CA 1
ATOM 710 C C . ALA A 1 101 ? -12.106 0.114 5.723 1.00 91.56 101 ALA A C 1
ATOM 712 O O . ALA A 1 101 ? -12.778 -0.468 6.580 1.00 91.56 101 ALA A O 1
ATOM 713 N N . CYS A 1 102 ? -11.748 1.392 5.826 1.00 92.25 102 CYS A N 1
ATOM 714 C CA . CYS A 1 102 ? -12.027 2.207 7.004 1.00 92.25 102 CYS A CA 1
ATOM 715 C C . CYS A 1 102 ? -13.478 2.690 7.064 1.00 92.25 102 CYS A C 1
ATOM 717 O O . CYS A 1 102 ? -14.114 2.963 6.046 1.00 92.25 102 CYS A O 1
ATOM 719 N N . ALA A 1 103 ? -13.998 2.797 8.285 1.00 93.75 103 ALA A N 1
ATOM 720 C CA . ALA A 1 103 ? -15.270 3.436 8.576 1.00 93.75 103 ALA A CA 1
ATOM 721 C C . ALA A 1 103 ? -15.177 4.957 8.374 1.00 93.75 103 ALA A C 1
ATOM 723 O O 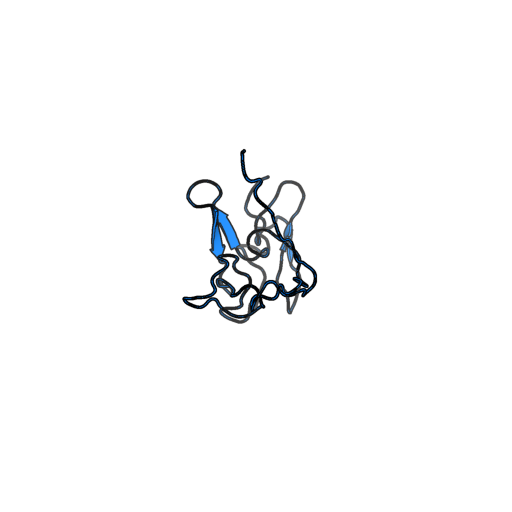. ALA A 1 103 ? -14.092 5.540 8.355 1.00 93.75 103 ALA A O 1
ATOM 724 N N . GLU A 1 104 ? -16.332 5.611 8.257 1.00 94.56 104 GLU A N 1
ATOM 725 C CA . GLU A 1 104 ? -16.410 7.058 8.056 1.00 94.56 104 GLU A CA 1
ATOM 726 C C . GLU A 1 104 ? -15.644 7.834 9.144 1.00 94.56 104 GLU A C 1
ATOM 728 O O . GLU A 1 104 ? -15.762 7.552 10.341 1.00 94.56 104 GLU A O 1
ATOM 733 N N . GLY A 1 105 ? -14.840 8.810 8.712 1.00 91.81 105 GLY A N 1
ATOM 734 C CA . GLY A 1 105 ? -14.005 9.627 9.595 1.00 91.81 105 GLY A CA 1
ATOM 735 C C . GLY A 1 105 ? -12.693 8.970 10.038 1.00 91.81 105 GLY A C 1
ATOM 736 O O . GLY A 1 105 ? -12.053 9.495 10.951 1.00 91.81 105 GLY A O 1
ATOM 737 N N . TRP A 1 106 ? -12.297 7.848 9.427 1.00 91.69 106 TRP A N 1
ATOM 738 C CA . TRP A 1 106 ? -11.004 7.192 9.641 1.00 91.69 106 TRP A CA 1
ATOM 739 C C . TRP A 1 106 ? -10.214 7.037 8.334 1.00 91.69 106 TRP A C 1
ATOM 741 O O . TRP A 1 106 ? -10.791 6.787 7.276 1.00 91.69 106 TRP A O 1
ATOM 751 N N . ARG A 1 107 ? -8.888 7.164 8.418 1.00 87.38 107 ARG A N 1
ATOM 752 C CA . ARG A 1 107 ? -7.908 7.013 7.330 1.00 87.38 107 ARG A CA 1
ATOM 753 C C . ARG A 1 107 ? -6.699 6.192 7.798 1.00 87.38 107 ARG A C 1
ATOM 755 O O . ARG A 1 107 ? -6.671 5.751 8.944 1.00 87.38 107 ARG A O 1
ATOM 762 N N . SER A 1 108 ? -5.695 6.041 6.927 1.00 85.81 108 SER A N 1
ATOM 763 C CA . SER A 1 108 ? -4.540 5.128 7.058 1.00 85.81 108 SER A CA 1
ATOM 764 C C . SER A 1 108 ? -4.852 3.675 6.677 1.00 85.81 108 SER A C 1
ATOM 766 O O . SER A 1 108 ? -5.999 3.238 6.719 1.00 85.81 108 SER A O 1
ATOM 768 N N . GLY A 1 109 ? -3.816 2.910 6.316 1.00 84.69 109 GLY A N 1
ATOM 769 C CA . GLY A 1 109 ? -3.932 1.496 5.932 1.00 84.69 109 GLY A CA 1
ATOM 770 C C . GLY A 1 109 ? -4.373 0.549 7.059 1.00 84.69 109 GLY A C 1
ATOM 771 O O . GLY A 1 109 ? -4.722 -0.599 6.790 1.00 84.69 109 GLY A O 1
ATOM 772 N N . ASP A 1 110 ? -4.392 1.018 8.306 1.00 89.38 110 ASP A N 1
ATOM 773 C CA . ASP A 1 110 ? -4.892 0.315 9.491 1.00 89.38 110 ASP A CA 1
ATOM 774 C C . ASP A 1 110 ? -6.077 1.034 10.170 1.00 89.38 110 ASP A C 1
ATOM 776 O O . ASP A 1 110 ? -6.532 0.589 11.219 1.00 89.38 110 ASP A O 1
ATOM 780 N N . CYS A 1 111 ? -6.586 2.128 9.593 1.00 91.12 111 CYS A N 1
ATOM 781 C CA . CYS A 1 111 ? -7.716 2.906 10.115 1.00 91.12 111 CYS A CA 1
ATOM 782 C C . CYS A 1 111 ? -7.526 3.512 11.522 1.00 91.12 111 CYS A C 1
ATOM 784 O O . CYS A 1 111 ? -8.512 3.711 12.233 1.00 91.12 111 CYS A O 1
ATOM 786 N N . SER A 1 112 ? -6.294 3.803 11.948 1.00 90.56 112 SER A N 1
ATOM 787 C CA . SER A 1 112 ? -6.022 4.439 13.251 1.00 90.56 112 SER A CA 1
ATOM 788 C C . SER A 1 112 ? -6.054 5.969 13.231 1.00 90.56 112 SER A C 1
ATOM 790 O O . SER A 1 112 ? -6.124 6.589 14.292 1.00 90.56 112 SER A O 1
ATOM 792 N N . GLU A 1 113 ? -6.057 6.594 12.053 1.00 87.75 113 GLU A N 1
ATOM 793 C CA . GLU A 1 113 ? -5.981 8.050 11.915 1.00 87.75 113 GLU A CA 1
ATOM 794 C C . GLU A 1 113 ? -7.353 8.668 11.644 1.00 87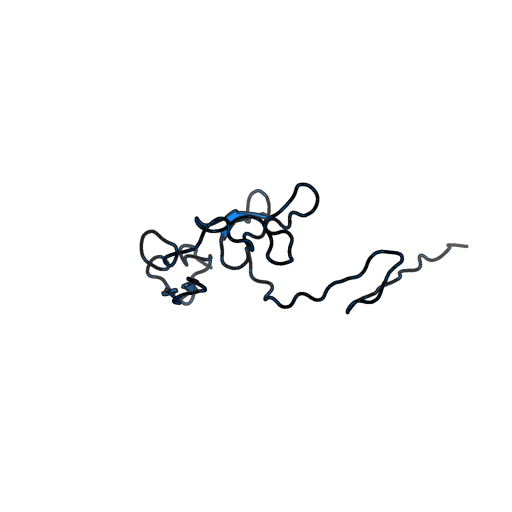.75 113 GLU A C 1
ATOM 796 O O . GLU A 1 113 ? -8.163 8.116 10.901 1.00 87.75 113 GLU A O 1
ATOM 801 N N . ARG A 1 114 ? -7.621 9.847 12.209 1.00 88.75 114 ARG A N 1
ATOM 802 C CA . ARG A 1 114 ? -8.838 10.623 11.921 1.00 88.75 114 ARG A CA 1
ATOM 803 C C . ARG A 1 114 ? -8.671 11.447 10.643 1.00 88.75 114 ARG A C 1
ATOM 805 O O . ARG A 1 114 ? -7.561 11.874 10.321 1.00 88.75 114 ARG A O 1
ATOM 812 N N . ILE A 1 115 ? -9.783 11.655 9.938 1.00 84.06 115 ILE A N 1
ATOM 813 C CA . ILE A 1 115 ? -9.900 12.617 8.827 1.00 84.06 115 ILE A CA 1
ATOM 814 C C . ILE A 1 115 ? -10.189 14.010 9.389 1.00 84.06 115 ILE A C 1
ATOM 816 O O . ILE A 1 115 ? -10.993 14.089 10.348 1.00 84.06 115 ILE A O 1
#

pLDDT: mean 82.56, std 8.28, range [47.72, 94.56]

Foldseek 3Di:
DDDDDDDDDDDDQDDDDPDGDDDQPDDPDALSLAFDQPPPDDRAGDGDDQFAFALSPQHHADPVRGPRRRSHGPHQDQAADDPPQLVVAFDFDHPRPRFTDGHPQFDGRSRPDGD